Protein AF-A0A941A6J0-F1 (afdb_monomer_lite)

Radius of gyration: 14.02 Å; chains: 1; bounding box: 33×20×35 Å

pLDDT: mean 77.86, std 9.59, range [45.31, 87.31]

Secondary structure (DSSP, 8-state):
-GGGGTTTS--EEEE-----TT-S-----EEEE--GGG---------SS---

Foldseek 3Di:
DLVVQCPPHDWDKDWDFDDDDPDPGGDTDIDTDDDPVSTDPDDDDDDPDDPD

Structure (mmCIF, N/CA/C/O backbone):
data_AF-A0A941A6J0-F1
#
_entry.id   AF-A0A941A6J0-F1
#
loop_
_atom_site.group_PDB
_atom_site.id
_atom_site.type_symbol
_atom_site.label_atom_id
_atom_site.label_alt_id
_atom_site.label_comp_id
_atom_site.label_asym_id
_atom_site.label_entity_id
_atom_site.label_seq_id
_atom_site.pdbx_PDB_ins_code
_atom_site.Cartn_x
_atom_site.Cartn_y
_atom_site.Cartn_z
_atom_site.occupancy
_atom_site.B_iso_or_equiv
_atom_site.auth_seq_id
_atom_site.auth_comp_id
_atom_site.auth_asym_id
_atom_site.auth_atom_id
_atom_site.pdbx_PDB_model_num
ATOM 1 N N . GLY A 1 1 ? 1.874 1.002 10.107 1.00 66.31 1 GLY A N 1
ATOM 2 C CA . GLY A 1 1 ? 1.707 2.068 9.090 1.00 66.31 1 GLY A CA 1
ATOM 3 C C . GLY A 1 1 ? 0.229 2.353 8.957 1.00 66.31 1 GLY A C 1
ATOM 4 O O . GLY A 1 1 ? -0.544 1.699 9.639 1.00 66.31 1 GLY A O 1
ATOM 5 N N . ASP A 1 2 ? -0.207 3.265 8.092 1.00 77.62 2 ASP A N 1
ATOM 6 C CA . ASP A 1 2 ? -1.654 3.524 7.959 1.00 77.62 2 ASP A CA 1
ATOM 7 C C . ASP A 1 2 ? -2.433 2.366 7.296 1.00 77.62 2 ASP A C 1
ATOM 9 O O . ASP A 1 2 ? -3.656 2.410 7.228 1.00 77.62 2 ASP A O 1
ATOM 13 N N . VAL A 1 3 ? -1.751 1.291 6.877 1.00 77.38 3 VAL A N 1
ATOM 14 C CA . VAL A 1 3 ? -2.357 0.053 6.348 1.00 77.38 3 VAL A CA 1
ATOM 15 C C 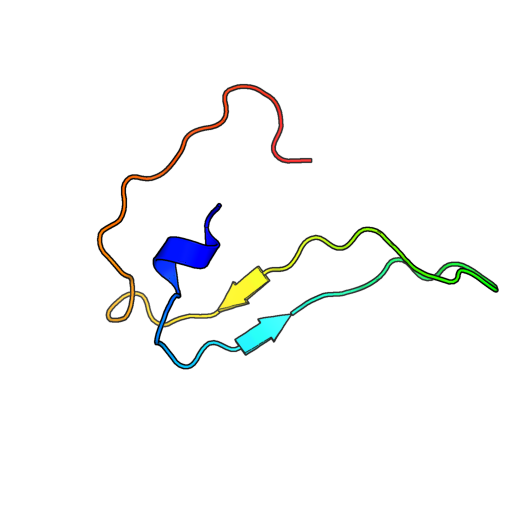. VAL A 1 3 ? -3.308 -0.606 7.356 1.00 77.38 3 VAL A C 1
ATOM 17 O O . VAL A 1 3 ? -4.345 -1.132 6.962 1.00 77.38 3 VAL A O 1
ATOM 20 N N . ASP A 1 4 ? -3.025 -0.506 8.657 1.00 80.19 4 ASP A N 1
ATOM 21 C CA . ASP A 1 4 ? -3.867 -1.111 9.701 1.00 80.19 4 ASP A CA 1
ATOM 22 C C . ASP A 1 4 ? -5.259 -0.449 9.778 1.00 80.19 4 ASP A C 1
ATOM 24 O O . ASP A 1 4 ? -6.247 -1.085 10.152 1.00 80.19 4 ASP A O 1
ATOM 28 N N . LYS A 1 5 ? -5.368 0.816 9.338 1.00 80.56 5 LYS A N 1
ATOM 29 C CA . LYS A 1 5 ? -6.637 1.563 9.275 1.00 80.56 5 LYS A CA 1
ATOM 30 C C . LYS A 1 5 ? -7.580 1.049 8.188 1.00 80.56 5 LYS A C 1
ATOM 32 O O . LYS A 1 5 ? -8.788 1.251 8.298 1.00 80.56 5 LYS A O 1
ATOM 37 N N . VAL A 1 6 ? -7.032 0.414 7.151 1.00 79.88 6 VAL A N 1
ATOM 38 C CA . VAL A 1 6 ? -7.756 -0.038 5.948 1.00 79.88 6 VAL A CA 1
ATOM 39 C C . VAL A 1 6 ? -7.808 -1.565 5.815 1.00 79.88 6 VAL A C 1
ATOM 41 O O . VAL A 1 6 ? -8.318 -2.091 4.825 1.00 79.88 6 VAL A O 1
ATOM 44 N N . LEU A 1 7 ? -7.294 -2.294 6.809 1.00 80.94 7 LEU A N 1
ATOM 45 C CA . LEU A 1 7 ? -7.188 -3.749 6.779 1.00 80.94 7 LEU A CA 1
ATOM 46 C C . LEU A 1 7 ? -8.575 -4.417 6.793 1.00 80.94 7 LEU A C 1
ATOM 48 O O . LEU A 1 7 ? -9.443 -4.060 7.591 1.00 80.94 7 LEU A O 1
ATOM 52 N N . GLY A 1 8 ? -8.777 -5.391 5.897 1.00 79.25 8 GLY A N 1
ATOM 53 C CA . GLY A 1 8 ? -10.020 -6.169 5.785 1.00 79.25 8 GLY A CA 1
ATOM 54 C C . GLY A 1 8 ? -11.153 -5.501 4.996 1.00 79.25 8 GLY A C 1
ATOM 55 O O . GLY A 1 8 ? -12.248 -6.056 4.933 1.00 79.25 8 GLY A O 1
ATOM 56 N N . LYS A 1 9 ? -10.916 -4.333 4.384 1.00 81.88 9 LYS A N 1
ATOM 57 C CA . LYS A 1 9 ? -11.949 -3.551 3.686 1.00 81.88 9 LYS A CA 1
ATOM 58 C C . LYS A 1 9 ? -11.597 -3.323 2.222 1.00 81.88 9 LYS A C 1
ATOM 60 O O . LYS A 1 9 ? -10.427 -3.314 1.838 1.00 81.88 9 LYS A O 1
ATOM 65 N N . ARG A 1 10 ? -12.620 -3.140 1.381 1.00 82.19 10 ARG A N 1
ATOM 66 C CA . ARG A 1 10 ? -12.415 -2.801 -0.034 1.00 82.19 10 ARG A CA 1
ATOM 67 C C . ARG A 1 10 ? -11.987 -1.338 -0.114 1.00 82.19 10 ARG A C 1
ATOM 69 O O . ARG A 1 10 ? -12.789 -0.447 0.135 1.00 82.19 10 ARG A O 1
ATOM 76 N N . CYS A 1 11 ? -10.729 -1.105 -0.461 1.00 83.31 11 CYS A N 1
ATOM 77 C CA . CYS A 1 11 ? -10.181 0.223 -0.702 1.00 83.31 11 CYS A CA 1
ATOM 78 C C . CYS A 1 11 ? -9.597 0.298 -2.115 1.00 83.31 11 CYS A C 1
ATOM 80 O O . CYS A 1 11 ? -9.171 -0.709 -2.686 1.00 83.31 11 CYS A O 1
ATOM 82 N N . VAL A 1 12 ? -9.596 1.500 -2.687 1.00 86.19 12 VAL A N 1
ATOM 83 C CA . VAL A 1 12 ? -8.882 1.771 -3.938 1.00 86.19 12 VAL A CA 1
ATOM 84 C C . VAL A 1 12 ? -7.506 2.276 -3.564 1.00 86.19 12 VAL A C 1
ATOM 86 O O . VAL A 1 12 ? -7.389 3.250 -2.820 1.00 86.19 12 VAL A O 1
ATOM 89 N N . VAL A 1 13 ? -6.470 1.617 -4.073 1.00 86.69 13 VAL A N 1
ATOM 90 C CA . VAL A 1 13 ? -5.095 1.973 -3.750 1.00 86.69 13 VAL A CA 1
ATOM 91 C C . VAL A 1 13 ? -4.391 2.517 -4.981 1.00 86.69 13 VAL A C 1
ATOM 93 O O . VAL A 1 13 ? -4.336 1.862 -6.019 1.00 86.69 13 VAL A O 1
ATOM 96 N N . CYS A 1 14 ? -3.849 3.724 -4.854 1.00 84.62 14 CYS A N 1
ATOM 97 C CA . CYS A 1 14 ? -3.110 4.399 -5.908 1.00 84.62 14 CYS A CA 1
ATOM 98 C C . CYS A 1 14 ? -1.623 4.429 -5.551 1.00 84.62 14 CYS A C 1
ATOM 100 O O . CYS A 1 14 ? -1.234 4.941 -4.499 1.00 84.62 14 CYS A O 1
ATOM 102 N N . ALA A 1 15 ? -0.797 3.896 -6.449 1.00 86.62 15 ALA A N 1
ATOM 103 C CA . ALA A 1 15 ? 0.655 3.913 -6.358 1.00 86.62 15 ALA A CA 1
ATOM 104 C C . ALA A 1 15 ? 1.212 4.417 -7.695 1.00 86.62 15 ALA A C 1
ATOM 106 O O . ALA A 1 15 ? 1.170 3.707 -8.697 1.00 86.62 15 ALA A O 1
ATOM 107 N N . PHE A 1 16 ? 1.708 5.655 -7.714 1.00 85.19 16 PHE A N 1
ATOM 108 C CA . PHE A 1 16 ? 2.289 6.267 -8.908 1.00 85.19 16 PHE A CA 1
ATOM 109 C C . PHE A 1 16 ? 3.818 6.208 -8.842 1.00 85.19 16 PHE A C 1
ATOM 111 O O . PHE A 1 16 ? 4.416 6.963 -8.072 1.00 85.19 16 PHE A O 1
ATOM 118 N N . PRO A 1 17 ? 4.471 5.321 -9.612 1.00 85.12 17 PRO A N 1
ATOM 119 C CA . PRO A 1 17 ? 5.920 5.253 -9.628 1.00 85.12 17 PRO A CA 1
ATOM 120 C C . PRO A 1 17 ? 6.522 6.463 -10.335 1.00 85.12 17 PRO A C 1
ATOM 122 O O . PRO A 1 17 ? 5.992 6.964 -11.331 1.00 85.12 17 PRO A O 1
ATOM 125 N N . THR A 1 18 ? 7.682 6.900 -9.856 1.00 83.00 18 THR A N 1
ATOM 12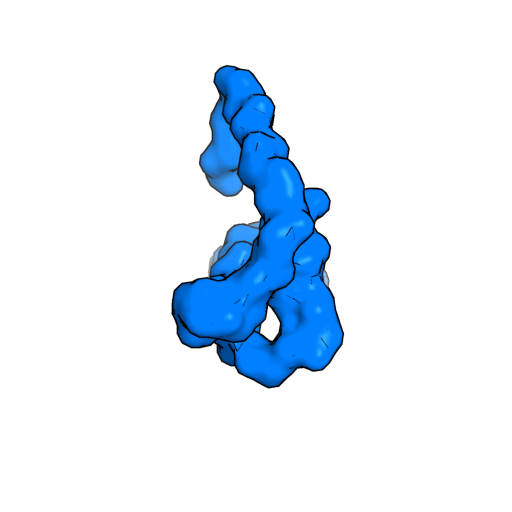6 C CA . THR A 1 18 ? 8.498 7.873 -10.581 1.00 83.00 18 THR A CA 1
ATOM 127 C C . THR A 1 18 ? 8.963 7.253 -11.896 1.00 83.00 18 THR A C 1
ATOM 129 O O . THR A 1 18 ? 9.472 6.132 -11.922 1.00 83.00 18 THR A O 1
ATOM 132 N N . ARG A 1 19 ? 8.805 7.980 -13.008 1.00 79.88 19 ARG A N 1
ATOM 133 C CA . ARG A 1 19 ? 9.219 7.501 -14.332 1.00 79.88 19 ARG A CA 1
ATOM 134 C C . ARG A 1 19 ? 10.745 7.508 -14.444 1.00 79.88 19 ARG A C 1
ATOM 136 O O . ARG A 1 19 ? 11.337 8.522 -14.802 1.00 79.88 19 ARG A O 1
ATOM 143 N N . TRP A 1 20 ? 11.373 6.375 -14.155 1.00 79.62 20 TRP A N 1
ATOM 144 C CA . TRP A 1 20 ? 12.804 6.155 -14.363 1.00 79.62 20 TRP A CA 1
ATOM 145 C C . TRP A 1 20 ? 13.033 5.406 -15.676 1.00 79.62 20 TRP A C 1
ATOM 147 O O . TRP A 1 20 ? 12.421 4.369 -15.929 1.00 79.62 20 TRP A O 1
ATOM 157 N N . HIS A 1 21 ? 13.907 5.929 -16.539 1.00 76.81 21 HIS A N 1
ATOM 158 C CA . HIS A 1 21 ? 14.270 5.244 -17.778 1.00 76.81 21 HIS A CA 1
ATOM 159 C C . HIS A 1 21 ? 15.110 4.002 -17.446 1.00 76.81 21 HIS A C 1
ATOM 161 O O . HIS A 1 21 ? 16.171 4.135 -16.844 1.00 76.81 21 HIS A O 1
ATOM 167 N N . LYS A 1 22 ? 14.635 2.808 -17.836 1.00 81.75 22 LYS A N 1
ATOM 168 C CA . LYS A 1 22 ? 15.254 1.498 -17.527 1.00 81.75 22 LYS A CA 1
ATOM 169 C C . LYS A 1 22 ? 15.393 1.180 -16.025 1.00 81.75 22 LYS A C 1
ATOM 171 O O . LYS A 1 22 ? 16.252 0.389 -15.650 1.00 81.75 22 LYS A O 1
ATOM 176 N N . GLY A 1 23 ? 14.574 1.788 -15.166 1.00 82.12 23 GLY A N 1
ATOM 177 C CA . GLY A 1 23 ? 14.536 1.434 -13.746 1.00 82.12 23 GLY A CA 1
ATOM 178 C C . GLY A 1 23 ? 13.755 0.139 -13.505 1.00 82.12 23 GLY A C 1
ATOM 179 O O . GLY A 1 23 ? 12.693 -0.046 -14.092 1.00 82.12 23 GLY A O 1
ATOM 180 N N . ASP A 1 24 ? 14.266 -0.719 -12.622 1.00 80.50 24 ASP A N 1
ATOM 181 C CA . ASP A 1 24 ? 13.611 -1.964 -12.169 1.00 80.50 24 ASP A CA 1
ATOM 182 C C . ASP A 1 24 ? 12.585 -1.715 -11.038 1.00 80.50 24 ASP A C 1
ATOM 184 O O . ASP A 1 24 ? 11.779 -2.564 -10.674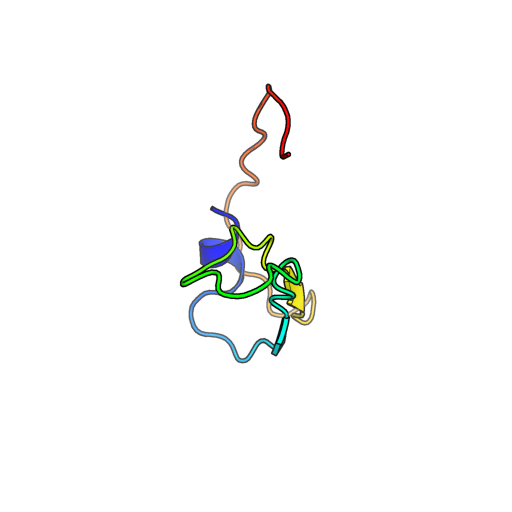 1.00 80.50 24 ASP A O 1
ATOM 188 N N . GLY A 1 25 ? 12.563 -0.499 -10.487 1.00 81.12 25 GLY A N 1
ATOM 189 C CA . GLY A 1 25 ? 11.597 -0.097 -9.474 1.00 81.12 25 GLY A CA 1
ATOM 190 C C . GLY A 1 25 ? 11.753 1.363 -9.070 1.00 81.12 25 GLY A C 1
ATOM 191 O O . GLY A 1 25 ? 12.808 1.970 -9.251 1.00 81.12 25 GLY A O 1
ATOM 192 N N . ALA A 1 26 ? 10.686 1.930 -8.513 1.00 81.06 26 ALA A N 1
ATOM 193 C CA . ALA A 1 26 ? 10.683 3.256 -7.911 1.00 81.06 26 ALA A CA 1
ATOM 194 C C . ALA A 1 26 ? 10.047 3.172 -6.521 1.00 81.06 26 ALA A C 1
ATOM 196 O O . ALA A 1 26 ? 9.083 2.434 -6.321 1.00 81.06 26 ALA A O 1
ATOM 197 N N . ILE A 1 27 ? 10.570 3.941 -5.564 1.00 83.88 27 ILE A N 1
ATOM 198 C CA . ILE A 1 27 ? 9.911 4.117 -4.267 1.00 83.88 27 ILE A CA 1
ATOM 199 C C . ILE A 1 27 ? 8.616 4.885 -4.518 1.00 83.88 27 ILE A C 1
ATOM 201 O O . ILE A 1 27 ? 8.635 5.959 -5.122 1.00 83.88 27 ILE A O 1
ATOM 205 N N . VAL A 1 28 ? 7.495 4.329 -4.061 1.00 82.12 28 VAL A N 1
ATOM 206 C CA . VAL A 1 28 ? 6.171 4.913 -4.274 1.00 82.12 28 VAL A CA 1
ATOM 207 C C . VAL A 1 28 ? 5.522 5.244 -2.945 1.00 82.12 28 VAL A C 1
ATOM 209 O O . VAL A 1 28 ? 5.456 4.409 -2.043 1.00 82.12 28 VAL A O 1
ATOM 212 N N . ARG A 1 29 ? 4.975 6.457 -2.850 1.00 83.88 29 ARG A N 1
ATOM 213 C CA . ARG A 1 29 ? 4.020 6.804 -1.802 1.00 83.88 29 ARG A CA 1
ATOM 214 C C . ARG A 1 29 ? 2.642 6.308 -2.218 1.00 83.88 29 ARG A C 1
ATOM 216 O O . ARG A 1 29 ? 2.035 6.824 -3.153 1.00 83.88 29 ARG A O 1
ATOM 223 N N . MET A 1 30 ? 2.172 5.293 -1.510 1.00 82.50 30 MET A N 1
ATOM 224 C CA . MET A 1 30 ? 0.880 4.671 -1.750 1.00 82.50 30 MET A CA 1
ATOM 225 C C . MET A 1 30 ? -0.214 5.392 -0.955 1.00 82.50 30 MET A C 1
ATOM 227 O O . MET A 1 30 ? -0.043 5.658 0.234 1.00 82.50 30 MET A O 1
ATOM 231 N N . VAL A 1 31 ? -1.334 5.700 -1.608 1.00 85.75 31 VAL A N 1
ATOM 232 C CA . VAL A 1 31 ? -2.520 6.304 -0.981 1.00 85.75 31 VAL A CA 1
ATOM 233 C C . VAL A 1 31 ? -3.687 5.337 -1.115 1.00 85.75 31 VAL A C 1
ATOM 235 O O . VAL A 1 31 ? -3.953 4.841 -2.208 1.00 85.75 31 VAL A O 1
ATOM 238 N N . ALA A 1 32 ? -4.386 5.079 -0.011 1.00 87.31 32 ALA A N 1
ATOM 239 C CA . ALA A 1 32 ? -5.602 4.276 0.008 1.00 87.31 32 ALA A CA 1
ATOM 240 C C . ALA A 1 32 ? -6.822 5.182 0.211 1.00 87.31 32 ALA A C 1
ATOM 242 O O . ALA A 1 32 ? -6.885 5.942 1.178 1.00 87.31 32 ALA A O 1
ATOM 243 N N . PHE A 1 33 ? -7.794 5.087 -0.693 1.00 84.06 33 PHE A N 1
ATOM 244 C CA . PHE A 1 33 ? -9.097 5.728 -0.557 1.00 84.06 33 PHE A CA 1
ATOM 245 C C . PHE A 1 33 ? -10.074 4.756 0.101 1.00 84.06 33 PHE A C 1
ATOM 247 O O . PHE A 1 33 ? -10.282 3.642 -0.391 1.00 84.06 33 PHE A O 1
ATOM 254 N N . ILE A 1 34 ? -10.673 5.191 1.207 1.00 85.56 34 ILE A N 1
ATOM 255 C CA . ILE A 1 34 ? -11.691 4.453 1.953 1.00 85.56 34 ILE A CA 1
ATOM 256 C C . ILE A 1 34 ? -12.778 5.419 2.430 1.00 85.56 34 ILE A C 1
ATOM 258 O O . ILE A 1 34 ? -12.503 6.604 2.647 1.00 85.56 34 ILE A O 1
ATOM 262 N N . ASP A 1 35 ? -14.007 4.928 2.590 1.00 83.75 35 ASP A N 1
ATOM 263 C CA . ASP A 1 35 ? -15.051 5.694 3.269 1.00 83.75 35 ASP A CA 1
ATOM 264 C C . ASP A 1 35 ? -14.688 5.845 4.757 1.00 83.75 35 ASP A C 1
ATOM 266 O O . ASP A 1 35 ? -14.201 4.914 5.398 1.00 83.75 35 ASP A O 1
ATOM 270 N N . LYS A 1 36 ? -14.933 7.027 5.329 1.00 79.38 36 LYS A N 1
ATOM 271 C CA . LYS A 1 36 ? -14.625 7.329 6.735 1.00 79.38 36 LYS A CA 1
ATOM 272 C C . LYS A 1 36 ? -15.410 6.446 7.704 1.00 79.38 36 LYS A C 1
ATOM 274 O O . LYS A 1 36 ? -14.920 6.176 8.795 1.00 79.38 36 LYS A O 1
ATOM 279 N N . LYS A 1 37 ? -16.612 6.006 7.316 1.00 79.56 37 LYS A N 1
ATOM 280 C CA . LYS A 1 37 ? -17.442 5.077 8.109 1.00 79.56 37 LYS A CA 1
ATOM 281 C C . LYS A 1 37 ? -16.786 3.709 8.263 1.00 79.56 37 LYS A C 1
ATOM 283 O O . LYS A 1 37 ? -16.951 3.040 9.274 1.00 79.56 37 LYS A O 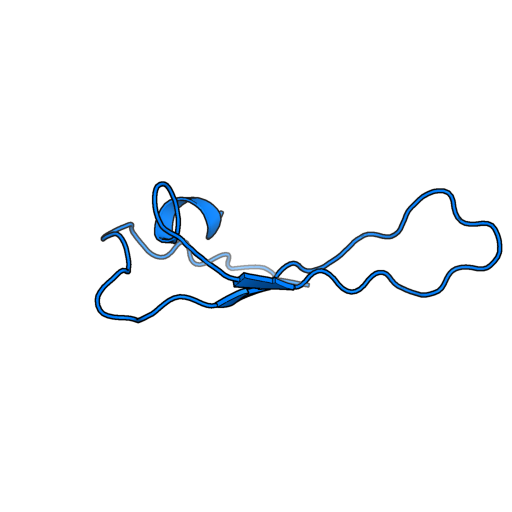1
ATOM 288 N N . ASP A 1 38 ? -16.005 3.348 7.259 1.00 78.69 38 ASP A N 1
ATOM 289 C CA . ASP A 1 38 ? -15.284 2.101 7.147 1.00 78.69 38 ASP A CA 1
ATOM 290 C C . ASP A 1 38 ? -13.834 2.255 7.619 1.00 78.69 38 ASP A C 1
ATOM 292 O O . ASP A 1 38 ? -12.979 1.452 7.271 1.00 78.69 38 ASP A O 1
ATOM 296 N N . LEU A 1 39 ? -13.505 3.221 8.474 1.00 80.12 39 LEU A N 1
ATOM 297 C CA . LEU A 1 39 ? -12.170 3.290 9.066 1.00 80.12 39 LEU A CA 1
ATOM 298 C C . LEU A 1 39 ? -12.076 2.381 10.300 1.00 80.12 39 LEU A C 1
ATOM 300 O O . LEU A 1 39 ? -12.999 2.338 11.109 1.00 80.12 39 LEU A O 1
ATOM 304 N N . ASN A 1 40 ? -10.981 1.633 10.449 1.00 81.56 40 ASN A N 1
ATOM 305 C CA . ASN A 1 40 ? -10.723 0.915 11.700 1.00 81.56 40 ASN A CA 1
ATOM 306 C C . ASN A 1 40 ? -10.238 1.886 12.784 1.00 81.56 40 ASN A C 1
ATOM 308 O O . ASN A 1 40 ? -9.446 2.791 12.502 1.00 81.56 40 ASN A O 1
ATOM 312 N N . ASP A 1 41 ? -10.682 1.667 14.023 1.00 78.56 41 ASP A N 1
ATOM 313 C CA . ASP A 1 41 ? -10.226 2.425 15.188 1.00 78.56 41 ASP A CA 1
ATOM 314 C C . ASP A 1 41 ? -8.835 1.938 15.605 1.00 78.56 41 ASP A C 1
ATOM 316 O O . ASP A 1 41 ? -8.668 1.002 16.385 1.00 78.56 41 ASP A O 1
ATOM 320 N N . VAL A 1 42 ? -7.814 2.529 14.990 1.00 78.94 42 VAL A N 1
ATOM 321 C CA . VAL A 1 42 ? -6.413 2.311 15.349 1.00 78.94 42 VAL A CA 1
ATOM 322 C C . VAL A 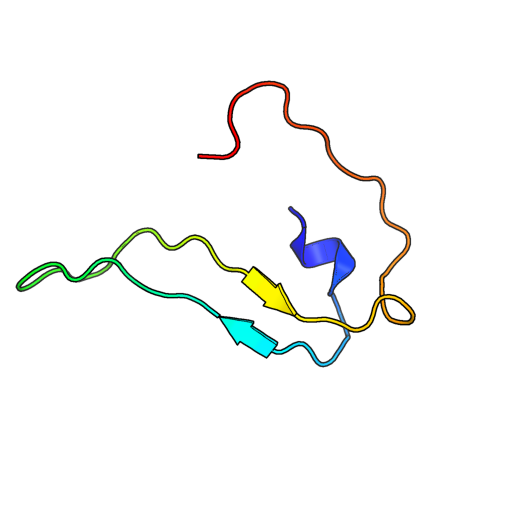1 42 ? -5.749 3.649 15.663 1.00 78.94 42 VAL A C 1
ATOM 324 O O . VAL A 1 42 ? -5.996 4.649 14.974 1.00 78.94 42 VAL A O 1
ATOM 327 N N . PRO A 1 43 ? -4.875 3.695 16.686 1.00 79.50 43 PRO A N 1
ATOM 328 C CA . PRO A 1 43 ? -4.251 4.932 17.121 1.00 79.50 43 PRO A CA 1
ATOM 329 C C . PRO A 1 43 ? -3.428 5.543 15.987 1.00 79.50 43 PRO A C 1
ATOM 331 O O . PRO A 1 43 ? -2.610 4.882 15.340 1.00 79.50 43 PRO A O 1
ATOM 334 N N . THR A 1 44 ? -3.635 6.837 15.739 1.00 78.06 44 THR A N 1
ATOM 335 C CA . THR A 1 44 ? -2.874 7.549 14.712 1.00 78.06 44 THR A CA 1
ATOM 336 C C . THR A 1 44 ? -1.435 7.713 15.173 1.00 78.06 44 THR A C 1
ATOM 338 O O . THR A 1 44 ? -1.142 8.421 16.134 1.00 78.06 44 THR A O 1
ATOM 341 N N . ARG A 1 45 ? -0.523 7.042 14.468 1.00 70.69 45 ARG A N 1
ATOM 342 C CA . ARG A 1 45 ? 0.903 7.077 14.769 1.00 70.69 45 ARG A CA 1
ATOM 343 C C . ARG A 1 45 ? 1.512 8.366 14.215 1.00 70.69 45 ARG A C 1
ATOM 345 O O . ARG A 1 45 ? 1.754 8.484 13.019 1.00 70.69 45 ARG A O 1
ATOM 352 N N . THR A 1 46 ? 1.748 9.339 15.088 1.00 67.75 46 THR A N 1
ATOM 353 C CA . THR A 1 46 ? 2.426 10.597 14.756 1.00 67.75 46 THR A CA 1
ATOM 354 C C . THR A 1 46 ? 3.940 10.392 14.741 1.00 67.75 46 THR A C 1
ATOM 356 O O . THR A 1 46 ? 4.590 10.268 15.779 1.00 67.75 46 THR A O 1
ATOM 359 N N . TYR A 1 47 ? 4.527 10.341 13.545 1.00 61.69 47 TYR A N 1
ATOM 360 C CA . TYR A 1 47 ? 5.980 10.330 13.383 1.00 61.69 47 TYR A CA 1
ATOM 361 C C . TYR A 1 47 ? 6.506 11.771 13.444 1.00 61.69 47 TYR A C 1
ATOM 363 O O . TYR A 1 47 ? 6.130 12.608 12.630 1.00 61.69 47 TYR A O 1
ATOM 371 N N . LYS A 1 48 ? 7.367 12.072 14.428 1.00 60.66 48 LYS A N 1
ATOM 372 C CA . LYS A 1 48 ? 7.924 13.423 14.663 1.00 60.66 48 LYS A CA 1
ATOM 373 C C . LYS A 1 48 ? 8.870 13.915 13.561 1.00 60.66 48 LYS A C 1
ATOM 375 O O . LYS A 1 48 ? 9.124 15.111 13.480 1.00 60.66 48 LYS A O 1
ATOM 380 N N . TYR A 1 49 ? 9.384 13.014 12.730 1.00 59.81 49 TYR A N 1
ATOM 381 C CA . TYR A 1 49 ? 10.334 13.329 11.671 1.00 59.81 49 TYR A CA 1
ATOM 382 C C . TYR A 1 49 ? 9.739 12.902 10.331 1.00 59.81 49 TYR A C 1
ATOM 384 O O . TYR A 1 49 ? 9.564 11.712 10.092 1.00 59.81 49 TYR A O 1
ATOM 392 N N . GLY A 1 50 ? 9.386 13.909 9.526 1.00 50.88 50 GLY A N 1
ATOM 393 C CA . GLY A 1 50 ? 9.093 13.868 8.092 1.00 50.88 50 GLY A CA 1
ATOM 394 C C . GLY A 1 50 ? 8.561 12.558 7.516 1.00 50.88 50 GLY A C 1
ATOM 395 O O . GLY A 1 50 ? 9.328 11.687 7.113 1.00 50.88 50 GLY A O 1
ATOM 396 N N . THR A 1 51 ? 7.245 12.477 7.343 1.00 49.03 51 THR A N 1
ATOM 397 C CA . THR A 1 51 ? 6.646 11.641 6.301 1.00 49.03 51 THR A CA 1
ATOM 398 C C . THR A 1 51 ? 7.092 12.219 4.945 1.00 49.03 51 THR 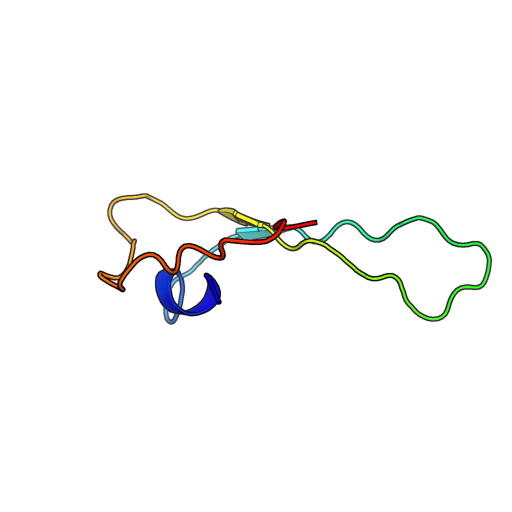A C 1
ATOM 400 O O . THR A 1 51 ? 6.435 13.124 4.434 1.00 49.03 51 THR A O 1
ATOM 403 N N . TYR A 1 52 ? 8.218 11.754 4.385 1.00 45.31 52 TYR A N 1
ATOM 404 C CA . TYR A 1 52 ? 8.738 12.166 3.060 1.00 45.31 52 TYR A CA 1
ATOM 405 C C . TYR A 1 52 ? 7.737 11.930 1.948 1.00 45.31 52 TYR A C 1
ATOM 407 O O . TYR A 1 52 ? 7.395 10.740 1.749 1.00 45.31 52 TYR A O 1
#

Sequence (52 aa):
GDVDKVLGKRCVVCAFPTRWHKGDGAIVRMVAFIDKKDLNDVPTRTYKYGTY